Protein AF-X1CLL1-F1 (afdb_monomer_lite)

Secondary structure (DSSP, 8-state):
----BHHHHHHHHHHIIIIIS---HHHHHHHHHHHHHHHHHH---BGGG--HHHHHHHHHHHHHTT--HHHHHHTT-

Radius of gyration: 13.16 Å; chains: 1; bounding box: 30×25×33 Å

InterPro domains:
  IPR004107 Integrase, SAM-like, N-terminal [PF02899] (13-77)
  IPR010998 Integrase/recombinase, N-terminal [G3DSA:1.10.150.130] (2-77)
  IPR044068 Core-binding (CB) domain [PS51900] (4-77)

Foldseek 3Di:
DPQDWLVNCLVVVLCCCCPVVVDDPVVSVLLSVLSVLLCVQLNTGRPVPDDVVSVVSSLVVCVVVVHDPVSSVSSVD

Organism: NCBI:txid412755

pLDDT: mean 94.17, std 6.4, range [56.75, 98.0]

Structure (mmCIF, N/CA/C/O backbone):
data_AF-X1CLL1-F1
#
_entry.id   AF-X1CLL1-F1
#
loop_
_atom_site.group_PDB
_atom_site.id
_atom_site.type_symbol
_atom_site.label_atom_id
_atom_site.label_alt_id
_atom_site.label_comp_id
_atom_site.label_asym_id
_atom_site.label_entity_id
_atom_site.label_seq_id
_atom_site.pdbx_PDB_ins_code
_atom_site.Cartn_x
_atom_site.Cartn_y
_atom_site.Cartn_z
_atom_site.occupancy
_atom_site.B_iso_or_equiv
_atom_site.auth_seq_id
_atom_site.auth_comp_id
_atom_site.auth_asym_id
_atom_site.auth_atom_id
_atom_site.pdbx_PDB_model_num
ATOM 1 N N . MET A 1 1 ? -14.111 -15.471 -15.644 1.00 56.75 1 MET A N 1
ATOM 2 C CA . MET A 1 1 ? -13.208 -14.371 -15.241 1.00 56.75 1 MET A CA 1
ATOM 3 C C . MET A 1 1 ? -12.087 -14.990 -14.428 1.00 56.75 1 MET A C 1
ATOM 5 O O . MET A 1 1 ? -12.384 -15.839 -13.595 1.00 56.75 1 MET A O 1
ATOM 9 N N . LYS A 1 2 ? -10.823 -14.686 -14.736 1.00 65.56 2 LYS A N 1
ATOM 10 C CA . LYS A 1 2 ? -9.683 -15.237 -13.990 1.00 65.56 2 LYS A CA 1
ATOM 11 C 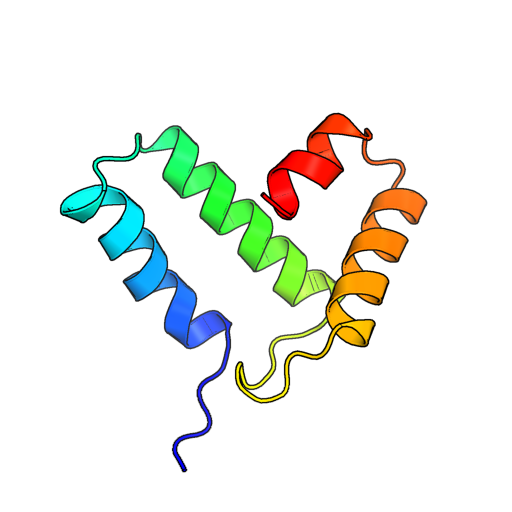C . LYS A 1 2 ? -9.696 -14.581 -12.605 1.00 65.56 2 LYS A C 1
ATOM 13 O O . LYS A 1 2 ? -9.686 -13.360 -12.528 1.00 65.56 2 LYS A O 1
ATOM 18 N N . ASN A 1 3 ? -9.796 -15.369 -11.537 1.00 81.19 3 ASN A N 1
ATOM 19 C CA . ASN A 1 3 ? -9.669 -14.839 -10.181 1.00 81.19 3 ASN A CA 1
ATOM 20 C C . ASN A 1 3 ? -8.203 -14.479 -9.963 1.00 81.19 3 ASN A C 1
ATOM 22 O O . ASN A 1 3 ? -7.399 -15.385 -9.779 1.00 81.19 3 ASN A O 1
ATOM 26 N N . LEU A 1 4 ? -7.874 -13.193 -10.053 1.00 91.50 4 LEU A N 1
ATOM 27 C CA . LEU A 1 4 ? -6.509 -12.706 -9.905 1.00 91.50 4 LEU A CA 1
ATOM 28 C C . LEU A 1 4 ? -6.336 -12.139 -8.499 1.00 91.50 4 LEU A C 1
ATOM 30 O O . LEU A 1 4 ? -6.954 -11.127 -8.147 1.00 91.50 4 LEU A O 1
ATOM 34 N N . PHE A 1 5 ? -5.552 -12.826 -7.681 1.00 95.31 5 PHE A N 1
ATOM 35 C CA . PHE A 1 5 ? -5.259 -12.396 -6.320 1.00 95.31 5 PHE A CA 1
ATOM 36 C C . PHE A 1 5 ? -4.178 -11.315 -6.313 1.00 95.31 5 PHE A C 1
ATOM 38 O O . PHE A 1 5 ? -3.380 -11.193 -7.242 1.00 95.31 5 PHE A O 1
ATOM 45 N N . ILE A 1 6 ? -4.155 -10.498 -5.258 1.00 95.38 6 ILE A N 1
ATOM 46 C CA . ILE A 1 6 ? -3.185 -9.403 -5.141 1.00 95.38 6 ILE A CA 1
ATOM 47 C C . ILE A 1 6 ? -1.765 -9.968 -5.103 1.00 95.38 6 ILE A C 1
ATOM 49 O O . ILE A 1 6 ? -0.887 -9.423 -5.765 1.00 95.38 6 ILE A O 1
ATOM 53 N N . SER A 1 7 ? -1.537 -11.066 -4.375 1.00 96.62 7 SER A N 1
ATOM 54 C CA . SER A 1 7 ? -0.206 -11.684 -4.272 1.00 96.62 7 SER A CA 1
ATOM 55 C C . SER A 1 7 ? 0.381 -12.092 -5.626 1.00 96.62 7 SER A C 1
ATOM 57 O O . SER A 1 7 ? 1.575 -11.909 -5.857 1.00 96.62 7 SER A O 1
ATOM 59 N N . GLU A 1 8 ? -0.462 -12.573 -6.538 1.00 96.56 8 GLU A N 1
ATOM 60 C CA . GLU A 1 8 ? -0.071 -13.009 -7.881 1.00 96.56 8 GLU A CA 1
ATOM 61 C C . GLU A 1 8 ? 0.366 -11.835 -8.769 1.00 96.56 8 GLU A C 1
ATOM 63 O O . GLU A 1 8 ? 1.156 -12.018 -9.690 1.00 96.56 8 GLU A O 1
ATOM 68 N N . LEU A 1 9 ? -0.114 -10.624 -8.471 1.00 95.69 9 LEU A N 1
ATOM 69 C CA . LEU A 1 9 ? 0.185 -9.399 -9.215 1.00 95.69 9 LEU A CA 1
ATOM 70 C C . LEU A 1 9 ? 1.447 -8.675 -8.739 1.00 95.69 9 LEU A C 1
ATOM 72 O O . LEU A 1 9 ? 2.029 -7.898 -9.497 1.00 95.69 9 LEU A O 1
ATOM 76 N N . ILE A 1 10 ? 1.862 -8.886 -7.485 1.00 96.69 10 ILE A N 1
ATOM 77 C CA . ILE A 1 10 ? 2.981 -8.147 -6.882 1.00 96.69 10 ILE A CA 1
ATOM 78 C C . ILE A 1 10 ? 4.270 -8.273 -7.713 1.00 96.69 10 ILE A C 1
ATOM 80 O O . ILE A 1 10 ? 4.876 -7.234 -7.976 1.00 96.69 10 ILE A O 1
ATOM 84 N N . PRO A 1 11 ? 4.708 -9.467 -8.166 1.00 96.75 11 PRO A N 1
ATOM 85 C CA . PRO A 1 11 ? 5.965 -9.587 -8.903 1.00 96.75 11 PRO A CA 1
ATOM 86 C C . PRO A 1 11 ? 5.983 -8.767 -10.198 1.00 96.75 11 PRO A C 1
ATOM 88 O O . PRO A 1 11 ? 6.930 -8.021 -10.435 1.00 96.75 11 PRO A O 1
ATOM 91 N N . GLU A 1 12 ? 4.921 -8.858 -11.002 1.00 96.69 12 GLU A N 1
ATOM 92 C CA . GLU A 1 12 ? 4.802 -8.121 -12.267 1.00 96.69 12 GLU A CA 1
ATOM 93 C C . GLU A 1 12 ? 4.730 -6.608 -12.024 1.00 96.69 12 GLU A C 1
ATOM 95 O O . GLU A 1 12 ? 5.425 -5.839 -12.689 1.00 96.69 12 GLU A O 1
ATOM 100 N N . PHE A 1 13 ? 3.969 -6.178 -11.012 1.00 96.12 13 PHE A N 1
ATOM 101 C CA . PHE A 1 13 ? 3.914 -4.777 -10.599 1.00 96.12 13 PHE A CA 1
ATOM 102 C C . PHE A 1 13 ? 5.297 -4.238 -10.207 1.00 96.12 13 PHE A C 1
ATOM 104 O O . PHE A 1 13 ? 5.697 -3.169 -10.665 1.00 96.12 13 PHE A O 1
ATOM 111 N N . LEU A 1 14 ? 6.048 -4.969 -9.378 1.00 97.69 14 LEU A N 1
ATOM 112 C CA . LEU A 1 14 ? 7.371 -4.533 -8.928 1.00 97.69 14 LEU A CA 1
ATOM 113 C C . LEU A 1 14 ? 8.382 -4.477 -10.079 1.00 97.69 14 LEU A C 1
ATOM 115 O O . LEU A 1 14 ? 9.182 -3.544 -10.121 1.00 97.69 14 LEU A O 1
ATOM 119 N N . ILE A 1 15 ? 8.315 -5.419 -11.026 1.00 97.94 15 ILE A N 1
ATOM 120 C CA . ILE A 1 15 ? 9.142 -5.403 -12.241 1.00 97.94 15 ILE A CA 1
ATOM 121 C C . ILE A 1 15 ? 8.838 -4.162 -13.084 1.00 97.94 15 ILE A C 1
ATOM 123 O O . ILE A 1 15 ? 9.772 -3.460 -13.468 1.00 97.94 15 ILE A O 1
ATOM 127 N N . SER A 1 16 ? 7.561 -3.851 -13.323 1.00 98.00 16 SER A N 1
ATOM 128 C CA . SER A 1 16 ? 7.169 -2.630 -14.041 1.00 98.00 16 SER A CA 1
ATOM 129 C C . SER A 1 16 ? 7.700 -1.377 -13.327 1.00 98.00 16 SER A C 1
ATOM 131 O O . SER A 1 16 ? 8.352 -0.530 -13.942 1.00 98.00 16 SER A O 1
ATOM 133 N N . LYS A 1 17 ? 7.570 -1.304 -11.993 1.00 97.50 17 LYS A N 1
ATOM 134 C CA . LYS A 1 17 ? 8.122 -0.189 -11.206 1.00 97.50 17 LYS A CA 1
ATOM 135 C C . LYS A 1 17 ? 9.643 -0.071 -11.291 1.00 97.50 17 LYS A C 1
ATOM 137 O O . LYS A 1 17 ? 10.144 1.054 -11.263 1.00 97.50 17 LYS A O 1
ATOM 142 N N . GLU A 1 18 ? 10.377 -1.180 -11.345 1.00 98.00 18 GLU A N 1
ATOM 143 C CA . GLU A 1 18 ? 11.846 -1.174 -11.383 1.00 98.00 18 GLU A CA 1
ATOM 144 C C . GLU A 1 18 ? 12.377 -0.858 -12.782 1.00 98.00 18 GLU A C 1
ATOM 146 O O . GLU A 1 18 ? 13.218 0.025 -12.936 1.00 98.00 18 GLU A O 1
ATOM 151 N N . ILE A 1 19 ? 11.891 -1.575 -13.794 1.00 97.31 19 ILE A N 1
ATOM 152 C CA . ILE A 1 19 ? 12.468 -1.567 -15.141 1.00 97.31 19 ILE A CA 1
ATOM 153 C C . ILE A 1 19 ? 11.849 -0.468 -16.001 1.00 97.31 19 ILE A C 1
ATOM 155 O O . ILE A 1 19 ? 12.576 0.276 -16.656 1.00 97.31 19 ILE A O 1
ATOM 159 N N . GLU A 1 20 ? 10.520 -0.361 -16.007 1.00 95.94 20 GLU A N 1
ATOM 160 C CA . GLU A 1 20 ? 9.801 0.551 -16.905 1.00 95.94 20 GLU A CA 1
ATOM 161 C C . GLU A 1 20 ? 9.782 1.974 -16.341 1.00 95.94 20 GLU A C 1
ATOM 163 O O . GLU A 1 20 ? 9.981 2.940 -17.076 1.00 95.94 20 GLU A O 1
ATOM 168 N N . GLU A 1 21 ? 9.597 2.109 -15.026 1.00 95.19 21 GLU A N 1
ATOM 169 C CA . GLU A 1 21 ? 9.560 3.410 -14.344 1.00 95.19 21 GLU A CA 1
ATOM 170 C C . GLU A 1 21 ? 10.909 3.820 -13.727 1.00 95.19 21 GLU A C 1
ATOM 172 O O . GLU A 1 21 ? 11.055 4.949 -13.257 1.00 95.19 21 GLU A O 1
ATOM 177 N N . GLY A 1 22 ? 11.908 2.929 -13.726 1.00 97.00 22 GLY A N 1
ATOM 178 C CA . GLY A 1 22 ? 13.272 3.242 -13.286 1.00 97.00 22 GLY A CA 1
ATOM 179 C C . GLY A 1 22 ? 13.422 3.493 -11.781 1.00 97.00 22 GLY A C 1
ATOM 180 O O . GLY A 1 22 ? 14.352 4.189 -11.361 1.00 97.00 22 GLY A O 1
ATOM 181 N N . ASN A 1 23 ? 12.515 2.974 -10.944 1.00 97.19 23 ASN A N 1
ATOM 182 C CA . ASN A 1 23 ? 12.598 3.181 -9.500 1.00 97.19 23 ASN A CA 1
ATOM 183 C C . ASN A 1 23 ? 13.810 2.470 -8.886 1.00 97.19 23 ASN A C 1
ATOM 185 O O . ASN A 1 23 ? 14.191 1.364 -9.260 1.00 97.19 23 ASN A O 1
ATOM 189 N N . SER A 1 24 ? 14.385 3.085 -7.850 1.00 97.62 24 SER A N 1
ATOM 190 C CA . SER A 1 24 ? 15.511 2.492 -7.127 1.00 97.62 24 SER A CA 1
ATOM 191 C C . SER A 1 24 ? 15.126 1.193 -6.403 1.00 97.62 24 SER A C 1
ATOM 193 O O . SER A 1 24 ? 14.006 1.049 -5.910 1.00 97.62 24 SER A O 1
ATOM 195 N N . LYS A 1 25 ? 16.090 0.285 -6.208 1.00 97.38 25 LYS A N 1
ATOM 196 C CA . LYS A 1 25 ? 15.879 -0.973 -5.463 1.00 97.38 25 LYS A CA 1
ATOM 197 C C . LYS A 1 25 ? 15.331 -0.772 -4.046 1.00 97.38 25 LYS A C 1
ATOM 199 O O . LYS A 1 25 ? 14.571 -1.603 -3.553 1.00 97.38 25 LYS A O 1
ATOM 204 N N . SER A 1 26 ? 15.705 0.318 -3.370 1.00 97.19 26 SER A N 1
ATOM 205 C CA . SER A 1 26 ? 15.166 0.633 -2.041 1.00 97.19 26 SER A CA 1
ATOM 206 C C . SER A 1 26 ? 13.688 1.026 -2.108 1.00 97.19 26 SER A C 1
ATOM 208 O O . SER A 1 26 ? 12.920 0.606 -1.243 1.00 97.19 26 SER A O 1
ATOM 210 N N . THR A 1 27 ? 13.276 1.747 -3.154 1.00 95.62 27 THR A N 1
ATOM 211 C CA . THR A 1 27 ? 11.866 2.042 -3.447 1.00 95.62 27 THR A CA 1
ATOM 212 C C . THR A 1 27 ? 11.080 0.761 -3.723 1.00 95.62 27 THR A C 1
ATOM 214 O O . THR A 1 27 ? 10.038 0.550 -3.108 1.00 95.62 27 THR A O 1
ATOM 217 N N . ILE A 1 28 ? 11.603 -0.141 -4.561 1.00 97.75 28 ILE A N 1
ATOM 218 C CA . ILE A 1 28 ? 10.960 -1.433 -4.868 1.00 97.75 28 ILE A CA 1
ATOM 219 C C . ILE A 1 28 ? 10.769 -2.275 -3.606 1.00 97.75 28 ILE A C 1
ATOM 221 O O . ILE A 1 28 ? 9.678 -2.782 -3.345 1.00 97.75 28 ILE A O 1
ATOM 225 N N . LYS A 1 29 ? 11.798 -2.352 -2.755 1.00 96.88 29 LYS A N 1
ATOM 226 C CA . LYS A 1 29 ? 11.705 -3.040 -1.461 1.00 96.88 29 LYS A CA 1
ATOM 227 C C . LYS A 1 29 ? 10.633 -2.426 -0.556 1.00 96.88 29 LYS A C 1
ATOM 229 O O . LYS A 1 29 ? 9.945 -3.154 0.157 1.00 96.88 29 LYS A O 1
ATOM 234 N N . ALA A 1 30 ? 10.494 -1.101 -0.574 1.00 95.19 30 ALA A N 1
ATOM 235 C CA . ALA A 1 30 ? 9.472 -0.401 0.194 1.00 95.19 30 ALA A CA 1
ATOM 236 C C . ALA A 1 30 ? 8.057 -0.698 -0.331 1.00 95.19 30 ALA A C 1
ATOM 238 O O . ALA A 1 30 ? 7.174 -0.966 0.484 1.00 95.19 30 ALA A O 1
ATOM 239 N N . TYR A 1 31 ? 7.856 -0.726 -1.655 1.00 96.12 31 TYR A N 1
ATOM 240 C CA . TYR A 1 31 ? 6.587 -1.144 -2.259 1.00 96.12 31 TYR A CA 1
ATOM 241 C C . TYR A 1 31 ? 6.229 -2.582 -1.897 1.00 96.12 31 TYR A C 1
ATOM 243 O O . TYR A 1 31 ? 5.120 -2.819 -1.420 1.00 96.12 31 TYR A O 1
ATOM 251 N N . ASN A 1 32 ? 7.170 -3.521 -2.040 1.00 97.12 32 ASN A N 1
ATOM 252 C CA . ASN A 1 32 ? 6.935 -4.917 -1.678 1.00 97.12 32 ASN A CA 1
ATOM 253 C C . ASN A 1 32 ? 6.488 -5.047 -0.216 1.00 97.12 32 ASN A C 1
ATOM 255 O O . ASN A 1 32 ? 5.443 -5.620 0.070 1.00 97.12 32 ASN A O 1
ATOM 259 N N . TYR A 1 33 ? 7.228 -4.420 0.704 1.00 95.94 33 TYR A N 1
ATOM 260 C CA . TYR A 1 33 ? 6.887 -4.429 2.125 1.00 95.94 33 TYR A CA 1
ATOM 261 C C . TYR A 1 33 ? 5.491 -3.853 2.404 1.00 95.94 33 TYR A C 1
ATOM 263 O O . TYR A 1 33 ? 4.765 -4.340 3.272 1.00 95.94 33 TYR A O 1
ATOM 271 N N . ASP A 1 34 ? 5.110 -2.782 1.709 1.00 95.00 34 ASP A N 1
ATOM 272 C CA . ASP A 1 34 ? 3.815 -2.143 1.909 1.00 95.00 34 ASP A CA 1
ATOM 273 C C . ASP A 1 34 ? 2.656 -3.013 1.399 1.00 95.00 34 ASP A C 1
ATOM 275 O O . ASP A 1 34 ? 1.648 -3.126 2.104 1.00 95.00 34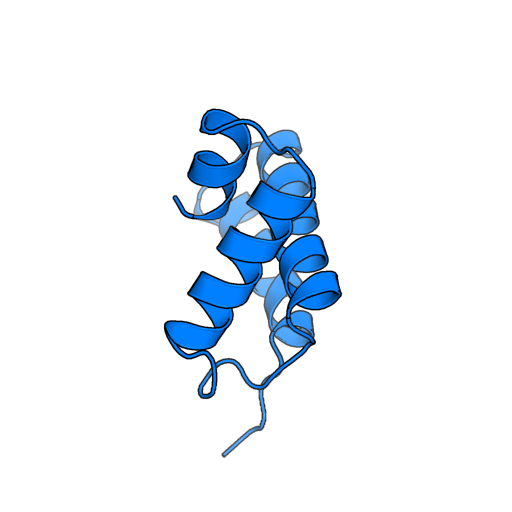 ASP A O 1
ATOM 279 N N . LEU A 1 35 ? 2.821 -3.663 0.242 1.00 95.94 35 LEU A N 1
ATOM 280 C CA . LEU A 1 35 ? 1.839 -4.574 -0.357 1.00 95.94 35 LEU A CA 1
ATOM 281 C C . LEU A 1 35 ? 1.704 -5.880 0.438 1.00 95.94 35 LEU A C 1
ATOM 283 O O . LEU A 1 35 ? 0.588 -6.303 0.740 1.00 95.94 35 LEU A O 1
ATOM 287 N N . GLU A 1 36 ? 2.816 -6.466 0.885 1.00 96.31 36 GLU A N 1
ATOM 288 C CA . GLU A 1 36 ? 2.805 -7.609 1.808 1.00 96.31 36 GLU A CA 1
ATOM 289 C C . GLU A 1 36 ? 2.079 -7.254 3.111 1.00 96.31 36 GLU A C 1
ATOM 291 O O . GLU A 1 36 ? 1.258 -8.024 3.611 1.00 96.31 36 GLU A O 1
ATOM 296 N N . LYS A 1 37 ? 2.318 -6.050 3.649 1.00 95.69 37 LYS A N 1
ATOM 297 C CA . LYS A 1 37 ? 1.631 -5.588 4.861 1.00 95.69 37 LYS A CA 1
ATOM 298 C C . LYS A 1 37 ? 0.130 -5.410 4.643 1.00 95.69 37 LYS A C 1
ATOM 300 O O . LYS A 1 37 ? -0.640 -5.625 5.579 1.00 95.69 37 LYS A O 1
ATOM 305 N N . TYR A 1 38 ? -0.285 -4.988 3.450 1.00 95.88 38 TYR A N 1
ATOM 306 C CA . TYR A 1 38 ? -1.698 -4.928 3.091 1.00 95.88 38 TYR A CA 1
ATOM 307 C C . TYR A 1 38 ? -2.322 -6.323 3.120 1.00 95.88 38 TYR A C 1
ATOM 309 O O . TYR A 1 38 ? -3.328 -6.511 3.804 1.00 95.88 38 TYR A O 1
ATOM 317 N N . ILE A 1 39 ? -1.691 -7.300 2.461 1.00 96.62 39 ILE A N 1
ATOM 318 C CA . ILE A 1 39 ? -2.152 -8.694 2.436 1.00 96.62 39 ILE A CA 1
ATOM 319 C C . ILE A 1 39 ? -2.227 -9.275 3.853 1.00 96.62 39 ILE A C 1
ATOM 321 O O . ILE A 1 39 ? -3.230 -9.885 4.205 1.00 96.62 39 ILE A O 1
ATOM 325 N N . GLU A 1 40 ? -1.223 -9.034 4.698 1.00 96.50 40 GLU A N 1
ATOM 326 C CA . GLU A 1 40 ? -1.216 -9.497 6.095 1.00 96.50 40 GLU A CA 1
ATOM 327 C C . GLU A 1 40 ? -2.414 -8.967 6.902 1.00 96.50 40 GLU A C 1
ATOM 329 O O . GLU A 1 40 ? -2.957 -9.670 7.750 1.00 96.50 40 GLU A O 1
ATOM 334 N N . ILE A 1 41 ? -2.815 -7.713 6.673 1.00 95.75 41 ILE A N 1
ATOM 335 C CA . ILE A 1 41 ? -3.847 -7.038 7.472 1.00 95.75 41 ILE A CA 1
ATOM 336 C C . ILE A 1 41 ? -5.254 -7.268 6.917 1.00 95.75 41 ILE A C 1
ATOM 338 O O . ILE A 1 41 ? -6.200 -7.441 7.684 1.00 95.75 41 ILE A O 1
ATOM 342 N N . VAL A 1 42 ? -5.411 -7.184 5.598 1.00 95.56 42 VAL A N 1
ATOM 343 C CA . VAL A 1 42 ? -6.717 -7.201 4.921 1.00 95.56 42 VAL A CA 1
ATOM 344 C C . VAL A 1 42 ? -7.045 -8.581 4.352 1.00 95.56 42 VAL A C 1
ATOM 346 O O . VAL A 1 42 ? -8.217 -8.886 4.130 1.00 95.56 42 VAL A O 1
ATOM 349 N N . GLY A 1 43 ? -6.031 -9.420 4.160 1.00 95.25 43 GLY A N 1
ATOM 350 C CA . GLY A 1 43 ? -6.124 -10.694 3.466 1.00 95.25 43 GLY A CA 1
ATOM 351 C C . GLY A 1 43 ? -5.800 -10.559 1.983 1.00 95.25 43 GLY A C 1
ATOM 352 O O . GLY A 1 43 ? -6.044 -9.525 1.353 1.00 95.25 43 GLY A O 1
ATOM 353 N N . ASP A 1 44 ? -5.267 -11.639 1.419 1.00 95.50 44 ASP A N 1
ATOM 354 C CA . ASP A 1 44 ? -5.122 -11.761 -0.023 1.00 95.50 44 ASP A CA 1
ATOM 355 C C . ASP A 1 44 ? -6.508 -11.952 -0.641 1.00 95.50 44 ASP A C 1
ATOM 357 O O . ASP A 1 44 ? -7.273 -12.835 -0.247 1.00 95.50 44 ASP A O 1
ATOM 361 N N . SER A 1 45 ? -6.878 -11.081 -1.570 1.00 92.50 45 SER A N 1
ATOM 362 C CA . SER A 1 45 ? -8.205 -11.120 -2.175 1.00 92.50 45 SER A CA 1
ATOM 363 C C . SER A 1 45 ? -8.124 -10.834 -3.658 1.00 92.50 45 SER A C 1
ATOM 365 O O . SER A 1 45 ? -7.152 -10.248 -4.120 1.00 92.50 45 SER A O 1
ATOM 367 N N . ASN A 1 46 ? -9.157 -11.234 -4.398 1.00 94.31 46 ASN A N 1
ATOM 368 C CA . ASN A 1 46 ? -9.268 -10.863 -5.800 1.00 94.31 46 ASN A CA 1
ATOM 369 C C . ASN A 1 46 ? -9.222 -9.326 -5.926 1.00 94.31 46 ASN A C 1
ATOM 371 O O . ASN A 1 46 ? -9.976 -8.628 -5.235 1.00 94.31 46 ASN A O 1
ATOM 375 N N . ILE A 1 47 ? -8.335 -8.823 -6.789 1.00 92.12 47 ILE A N 1
ATOM 376 C CA . ILE A 1 47 ? -8.100 -7.390 -7.004 1.00 92.12 47 ILE A CA 1
ATOM 377 C C . ILE A 1 47 ? -9.384 -6.641 -7.392 1.00 92.12 47 ILE A C 1
ATOM 379 O O . ILE A 1 47 ? -9.624 -5.533 -6.914 1.00 92.12 47 ILE A O 1
ATOM 383 N N . GLU A 1 48 ? -10.265 -7.273 -8.170 1.00 92.19 48 GLU A N 1
ATOM 384 C CA . GLU A 1 48 ? -11.544 -6.698 -8.610 1.00 92.19 48 GLU A CA 1
ATOM 385 C C . GLU A 1 48 ? -12.545 -6.544 -7.453 1.00 92.19 48 GLU A C 1
ATOM 387 O O . GLU A 1 48 ? -13.495 -5.767 -7.529 1.00 92.19 48 GLU A O 1
ATOM 392 N N . LEU A 1 49 ? -12.323 -7.263 -6.349 1.00 91.44 49 LEU A N 1
ATOM 393 C CA . LEU A 1 49 ? -13.133 -7.204 -5.131 1.00 91.44 49 LEU A CA 1
ATOM 394 C C . LEU A 1 49 ? -12.509 -6.300 -4.056 1.00 91.44 49 LEU A C 1
ATOM 396 O O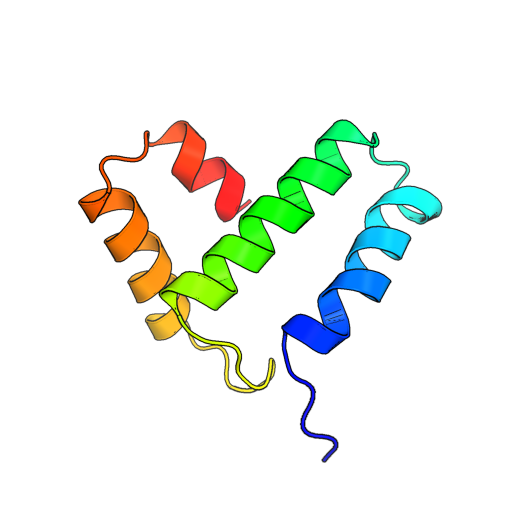 . LEU A 1 49 ? -12.932 -6.332 -2.889 1.00 91.44 49 LEU A O 1
ATOM 400 N N . VAL A 1 50 ? -11.470 -5.530 -4.387 1.00 92.69 50 VAL A N 1
ATOM 401 C CA . VAL A 1 50 ? -10.921 -4.517 -3.481 1.00 92.69 50 VAL A CA 1
ATOM 402 C C . VAL A 1 50 ? -11.887 -3.340 -3.416 1.00 92.69 50 VAL A C 1
ATOM 404 O O . VAL A 1 50 ? -12.205 -2.701 -4.411 1.00 92.69 50 VAL A O 1
ATOM 407 N N . THR A 1 51 ? -12.366 -3.038 -2.210 1.00 94.75 51 THR A N 1
ATOM 408 C CA . THR A 1 51 ? -13.319 -1.949 -1.973 1.00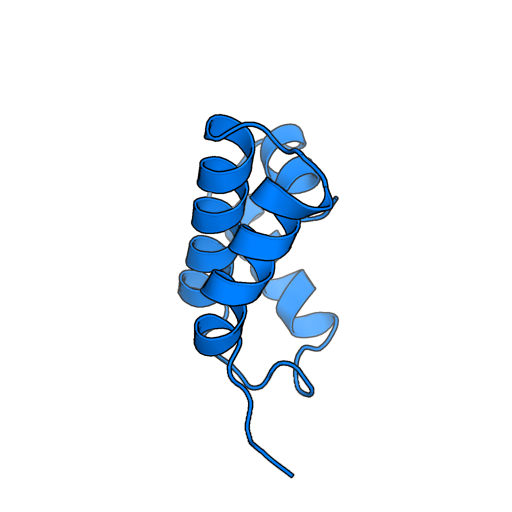 94.75 51 THR A CA 1
ATOM 409 C C . THR A 1 51 ? -12.696 -0.853 -1.111 1.00 94.75 51 THR A C 1
ATOM 411 O O . THR A 1 51 ? -11.792 -1.129 -0.313 1.00 94.75 51 THR A O 1
ATOM 414 N N . PRO A 1 52 ? -13.226 0.383 -1.144 1.00 95.00 52 PRO A N 1
ATOM 415 C CA . PRO A 1 52 ? -12.797 1.439 -0.227 1.00 95.00 52 PRO A CA 1
ATOM 416 C C . PRO A 1 52 ? -12.890 1.041 1.254 1.00 95.00 52 PRO A C 1
ATOM 418 O O . PRO A 1 52 ? -12.125 1.533 2.079 1.00 95.00 52 PRO A O 1
ATOM 421 N N . THR A 1 53 ? -13.801 0.131 1.617 1.00 95.62 53 THR A N 1
ATOM 422 C CA . THR A 1 53 ? -13.911 -0.397 2.985 1.00 95.62 53 THR A CA 1
ATOM 423 C C . THR A 1 53 ? -12.694 -1.234 3.376 1.00 95.62 53 THR A C 1
ATOM 425 O O . THR A 1 53 ? -12.183 -1.054 4.479 1.00 95.62 53 THR A O 1
ATOM 428 N N . LYS A 1 54 ? -12.175 -2.072 2.471 1.00 94.12 54 LYS A N 1
ATOM 429 C CA . LYS A 1 54 ? -10.921 -2.813 2.683 1.00 94.12 54 LYS A CA 1
ATOM 430 C C . LYS A 1 54 ? -9.724 -1.869 2.845 1.00 94.12 54 LYS A C 1
ATOM 432 O O . LYS A 1 54 ? -8.908 -2.056 3.744 1.00 94.12 54 LYS A O 1
ATOM 437 N N . ILE A 1 55 ? -9.665 -0.792 2.056 1.00 94.06 55 ILE A N 1
ATOM 438 C CA . ILE A 1 55 ? -8.633 0.250 2.216 1.00 94.06 55 ILE A CA 1
ATOM 439 C C . ILE A 1 55 ? -8.762 0.957 3.576 1.00 94.06 55 ILE A C 1
ATOM 441 O O . ILE A 1 55 ? -7.774 1.140 4.285 1.00 94.06 55 ILE A O 1
ATOM 445 N N . ARG A 1 56 ? -9.982 1.311 4.000 1.00 95.94 56 ARG A N 1
ATOM 446 C CA . ARG A 1 56 ? -10.220 1.905 5.327 1.00 95.94 56 ARG A CA 1
ATOM 447 C C . ARG A 1 56 ? -9.823 0.969 6.468 1.00 95.94 56 ARG A C 1
ATOM 449 O O . ARG A 1 56 ? -9.272 1.454 7.455 1.00 95.94 56 ARG A O 1
ATOM 456 N N . LEU A 1 57 ? -10.064 -0.337 6.335 1.00 95.94 57 LEU A N 1
ATOM 457 C CA . LEU A 1 57 ? -9.624 -1.345 7.303 1.00 95.94 57 LEU A CA 1
ATOM 458 C C . LEU A 1 57 ? -8.097 -1.349 7.440 1.00 95.94 57 LEU A C 1
ATOM 460 O O . LEU A 1 57 ? -7.591 -1.275 8.559 1.00 95.94 57 LEU A O 1
ATOM 464 N N . PHE A 1 58 ? -7.372 -1.346 6.318 1.00 96.88 58 PHE A N 1
ATOM 465 C CA . PHE A 1 58 ? -5.912 -1.251 6.317 1.00 96.88 58 PHE A CA 1
ATOM 466 C C . PHE A 1 58 ? -5.423 -0.001 7.058 1.00 96.88 58 PHE A C 1
ATOM 468 O O . PHE A 1 58 ? -4.633 -0.096 7.997 1.00 96.88 58 PHE A O 1
ATOM 475 N N . ILE A 1 59 ? -5.955 1.172 6.701 1.00 96.44 59 ILE A N 1
ATOM 476 C CA . ILE A 1 59 ? -5.572 2.451 7.317 1.00 96.44 59 ILE A CA 1
ATOM 477 C C . ILE A 1 59 ? -5.880 2.458 8.817 1.00 96.44 59 ILE A C 1
ATOM 479 O O . ILE A 1 59 ? -5.064 2.939 9.605 1.00 96.44 59 ILE A O 1
ATOM 483 N N . LYS A 1 60 ? -7.044 1.937 9.225 1.00 97.19 60 LYS A N 1
ATOM 484 C CA . LYS A 1 60 ? -7.415 1.817 10.639 1.00 97.19 60 LYS A CA 1
ATOM 485 C C . LYS A 1 60 ? -6.413 0.931 11.383 1.00 97.19 60 LYS A C 1
ATOM 487 O O . LYS A 1 60 ? -5.870 1.376 12.384 1.00 97.19 60 LYS A O 1
ATOM 492 N N . SER A 1 61 ? -6.083 -0.246 10.849 1.00 97.31 61 SER A N 1
ATOM 493 C CA . SER A 1 61 ? -5.106 -1.152 11.467 1.00 97.31 61 SER A CA 1
ATOM 494 C C . SER A 1 61 ? -3.723 -0.510 11.629 1.00 97.31 61 SER A C 1
ATOM 496 O O . SER A 1 61 ? -3.085 -0.669 12.666 1.00 97.31 61 SER A O 1
ATOM 498 N N . LEU A 1 62 ? -3.261 0.273 10.647 1.00 96.69 62 LEU A N 1
ATOM 499 C CA . LEU A 1 62 ? -1.995 1.008 10.764 1.00 96.69 62 LEU A CA 1
ATOM 500 C C . LEU A 1 62 ? -2.038 2.070 11.873 1.00 96.69 62 LEU A C 1
ATOM 502 O O . LEU A 1 62 ? -1.063 2.222 12.610 1.00 96.69 62 LEU A O 1
ATOM 506 N N . LYS A 1 63 ? -3.160 2.791 12.007 1.00 96.75 63 LYS A N 1
ATOM 507 C CA . LYS A 1 63 ? -3.364 3.756 13.099 1.00 96.75 63 LYS A CA 1
ATOM 508 C C . LYS A 1 63 ? -3.375 3.063 14.457 1.00 96.75 63 LYS A C 1
ATOM 510 O O . LYS A 1 63 ? -2.690 3.527 15.360 1.00 96.75 63 LYS A O 1
ATOM 515 N N . ASP A 1 64 ? -4.078 1.940 14.568 1.00 97.50 64 ASP A N 1
ATOM 516 C CA . ASP A 1 64 ? -4.163 1.149 15.801 1.00 97.50 64 ASP A CA 1
ATOM 517 C C . ASP A 1 64 ? -2.785 0.567 16.189 1.00 97.50 64 ASP A C 1
ATOM 519 O O . ASP A 1 64 ? -2.464 0.441 17.368 1.00 97.50 64 ASP A O 1
ATOM 523 N N . LYS A 1 65 ? -1.917 0.299 15.201 1.00 96.06 65 LYS A N 1
ATOM 524 C CA . LYS A 1 65 ? -0.499 -0.072 15.384 1.00 96.06 65 LYS A CA 1
ATOM 525 C C . LYS A 1 65 ? 0.440 1.133 15.606 1.00 96.06 65 LYS A C 1
ATOM 527 O O . LYS A 1 65 ? 1.656 0.966 15.549 1.00 96.06 65 LYS A O 1
ATOM 532 N N . ASN A 1 66 ? -0.087 2.339 15.836 1.00 96.75 66 ASN A N 1
ATOM 533 C CA . ASN A 1 66 ? 0.664 3.580 16.084 1.00 96.75 66 ASN A CA 1
ATOM 534 C C . ASN A 1 66 ? 1.640 3.995 14.963 1.00 96.75 66 ASN A C 1
ATOM 536 O O . ASN A 1 66 ? 2.674 4.617 15.219 1.00 96.75 66 ASN A O 1
ATOM 540 N N . TYR A 1 67 ? 1.323 3.692 13.700 1.00 95.94 67 TYR A N 1
ATOM 541 C CA . TYR A 1 67 ? 2.118 4.194 12.578 1.00 95.94 67 TYR A CA 1
ATOM 542 C C . TYR A 1 67 ? 2.035 5.723 12.497 1.00 95.94 67 TYR A C 1
ATOM 544 O O . TYR A 1 67 ? 0.976 6.329 12.680 1.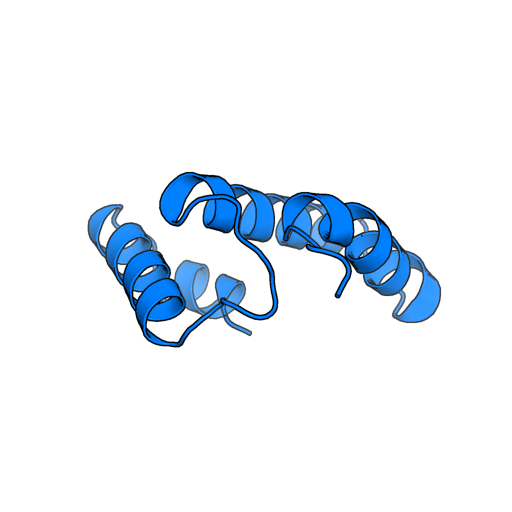00 95.94 67 TYR A O 1
ATOM 552 N N . THR A 1 68 ? 3.152 6.366 12.150 1.00 96.38 68 THR A N 1
ATOM 553 C CA . THR A 1 68 ? 3.169 7.819 11.950 1.00 96.38 68 THR A CA 1
ATOM 554 C C . THR A 1 68 ? 2.326 8.216 10.737 1.00 96.38 68 THR A C 1
ATOM 556 O O . THR A 1 68 ? 2.220 7.474 9.758 1.00 96.38 68 THR A O 1
ATOM 559 N N . LYS A 1 69 ? 1.785 9.442 10.746 1.00 94.62 69 LYS A N 1
ATOM 560 C CA . LYS A 1 69 ? 1.032 9.999 9.606 1.00 94.62 69 LYS A CA 1
ATOM 561 C C . LYS A 1 69 ? 1.819 9.903 8.292 1.00 94.62 69 LYS A C 1
ATOM 563 O O . LYS A 1 69 ? 1.252 9.544 7.268 1.00 94.62 69 LYS A O 1
ATOM 568 N N . ARG A 1 70 ? 3.134 10.159 8.340 1.00 94.31 70 ARG A N 1
ATOM 569 C CA . ARG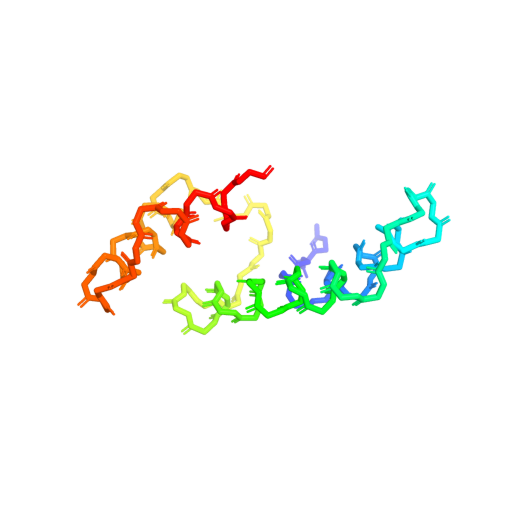 A 1 70 ? 4.042 10.044 7.187 1.00 94.31 70 ARG A CA 1
ATOM 570 C C . ARG A 1 70 ? 4.166 8.602 6.691 1.00 94.31 70 ARG A C 1
ATOM 572 O O . ARG A 1 70 ? 4.125 8.375 5.487 1.00 94.31 70 ARG A O 1
ATOM 579 N N . ALA A 1 71 ? 4.299 7.637 7.602 1.00 91.69 71 ALA A N 1
ATOM 580 C CA . ALA A 1 71 ? 4.382 6.223 7.241 1.00 91.69 71 ALA A CA 1
ATOM 581 C C . ALA A 1 71 ? 3.074 5.701 6.628 1.00 91.69 71 ALA A C 1
ATOM 583 O O . ALA A 1 71 ? 3.129 4.878 5.721 1.00 91.69 71 ALA A O 1
ATOM 584 N N . ILE A 1 72 ? 1.920 6.194 7.094 1.00 94.38 72 ILE A N 1
ATOM 585 C CA . ILE A 1 72 ? 0.608 5.872 6.518 1.00 94.38 72 ILE A CA 1
ATOM 586 C C . ILE A 1 72 ? 0.457 6.505 5.131 1.00 94.38 72 ILE A C 1
ATOM 588 O O . ILE A 1 72 ? 0.091 5.805 4.197 1.00 94.38 72 ILE A O 1
ATOM 592 N N . ALA A 1 73 ? 0.775 7.795 4.974 1.00 92.56 73 ALA A N 1
ATOM 593 C CA . ALA A 1 73 ? 0.657 8.493 3.690 1.00 92.56 73 ALA A CA 1
ATOM 594 C C . ALA A 1 73 ? 1.478 7.816 2.581 1.00 92.56 73 ALA A C 1
ATOM 596 O O . ALA A 1 73 ? 0.972 7.603 1.486 1.00 92.56 73 ALA A O 1
ATOM 597 N N . ARG A 1 74 ? 2.709 7.389 2.897 1.00 90.69 74 ARG A N 1
ATOM 598 C CA . ARG A 1 74 ? 3.583 6.654 1.969 1.00 90.69 74 ARG A CA 1
ATOM 599 C C . ARG A 1 74 ? 2.964 5.352 1.444 1.00 90.69 74 ARG A C 1
ATOM 601 O O . ARG A 1 74 ? 3.285 4.952 0.342 1.00 90.69 74 ARG A O 1
ATOM 608 N N . LYS A 1 75 ? 2.103 4.697 2.228 1.00 91.38 75 LYS A N 1
ATOM 609 C CA . LYS A 1 75 ? 1.454 3.424 1.869 1.00 91.38 75 LYS A CA 1
ATOM 610 C C . LYS A 1 75 ? 0.191 3.598 1.011 1.00 91.38 75 LYS A C 1
ATOM 612 O O . LYS A 1 75 ? -0.426 2.599 0.662 1.00 91.38 75 LYS A O 1
ATOM 617 N N . ILE A 1 76 ? -0.246 4.839 0.769 1.00 88.06 76 ILE A N 1
ATOM 618 C CA . ILE A 1 76 ? -1.481 5.169 0.032 1.00 88.06 76 ILE A CA 1
ATOM 619 C C . ILE A 1 76 ? -1.177 5.970 -1.249 1.00 88.06 76 ILE A C 1
ATOM 621 O O . ILE A 1 76 ? -1.997 5.959 -2.162 1.00 88.06 76 ILE A O 1
ATOM 625 N N . ALA A 1 77 ? -0.047 6.684 -1.284 1.00 75.38 77 ALA A N 1
ATOM 626 C CA . ALA A 1 77 ? 0.421 7.479 -2.422 1.00 75.38 77 ALA A CA 1
ATOM 627 C C . ALA A 1 77 ? 0.980 6.599 -3.546 1.00 75.38 77 ALA A C 1
ATOM 629 O O . ALA A 1 77 ? 0.716 6.948 -4.716 1.00 75.38 77 ALA A O 1
#

Sequence (77 aa):
MKNLFISELIPEFLISKEIEEGNSKSTIKAYNYDLEKYIEIVGDSNIELVTPTKIRLFIKSLKDKNYTKRAIARKIA